Protein AF-A0A969BKS7-F1 (afdb_monomer_lite)

Radius of gyration: 22.46 Å; chains: 1; bounding box: 64×48×64 Å

Structure (mmCIF, N/CA/C/O backbone):
data_AF-A0A969BKS7-F1
#
_entry.id   AF-A0A969BKS7-F1
#
loop_
_atom_site.group_PDB
_atom_site.id
_atom_site.type_symbol
_atom_site.label_atom_id
_atom_site.label_alt_id
_atom_site.label_comp_id
_atom_site.label_asym_id
_atom_site.label_entity_id
_atom_site.label_seq_id
_atom_site.pdbx_PDB_ins_code
_atom_site.Cartn_x
_atom_site.Cartn_y
_atom_site.Cartn_z
_atom_site.occupancy
_atom_site.B_iso_or_equiv
_atom_site.auth_seq_id
_atom_site.auth_comp_id
_atom_site.auth_asym_id
_atom_site.auth_atom_id
_atom_site.pdbx_PDB_model_num
ATOM 1 N N . MET A 1 1 ? 44.391 -38.518 -48.081 1.00 41.53 1 MET A N 1
ATOM 2 C CA . MET A 1 1 ? 43.970 -37.153 -47.691 1.00 41.53 1 MET A CA 1
ATOM 3 C C . MET A 1 1 ? 42.509 -37.231 -47.276 1.00 41.53 1 MET A C 1
ATOM 5 O O . MET A 1 1 ? 41.683 -37.564 -48.112 1.00 41.53 1 MET A O 1
ATOM 9 N N . LYS A 1 2 ? 42.203 -37.092 -45.981 1.00 39.47 2 LYS A N 1
ATOM 10 C CA . LYS A 1 2 ? 40.835 -37.217 -45.451 1.00 39.47 2 LYS A CA 1
ATOM 11 C C . LYS A 1 2 ? 40.183 -35.832 -45.492 1.00 39.47 2 LYS A C 1
ATOM 13 O O . LYS A 1 2 ? 40.647 -34.935 -44.797 1.00 39.47 2 LYS A O 1
ATOM 18 N N . GLY A 1 3 ? 39.181 -35.653 -46.352 1.00 45.53 3 GLY A N 1
ATOM 19 C CA . GLY A 1 3 ? 38.392 -34.424 -46.441 1.00 45.53 3 GLY A CA 1
ATOM 20 C C . GLY A 1 3 ? 37.492 -34.287 -45.216 1.00 45.53 3 GLY A C 1
ATOM 21 O O . GLY A 1 3 ? 36.746 -35.208 -44.891 1.00 45.53 3 GLY A O 1
ATOM 22 N N . ALA A 1 4 ? 37.608 -33.166 -44.512 1.00 50.75 4 ALA A N 1
ATOM 23 C CA . ALA A 1 4 ? 36.770 -32.840 -43.370 1.00 50.75 4 ALA A CA 1
ATOM 24 C C . ALA A 1 4 ? 35.373 -32.425 -43.858 1.00 50.75 4 ALA A C 1
ATOM 26 O O . ALA A 1 4 ? 35.235 -31.473 -44.624 1.00 50.75 4 ALA A O 1
ATOM 27 N N . ALA A 1 5 ? 34.344 -33.148 -43.417 1.00 53.56 5 ALA A N 1
ATOM 28 C CA . ALA A 1 5 ? 32.955 -32.744 -43.574 1.00 53.56 5 ALA A CA 1
ATOM 29 C C . ALA A 1 5 ? 32.673 -31.569 -42.624 1.00 53.56 5 ALA A C 1
ATOM 31 O O . ALA A 1 5 ? 32.754 -31.718 -41.405 1.00 53.56 5 ALA A O 1
ATOM 32 N N . ALA A 1 6 ? 32.374 -30.396 -43.181 1.00 54.72 6 ALA A N 1
ATOM 33 C CA . ALA A 1 6 ? 31.953 -29.232 -42.414 1.00 54.72 6 ALA A CA 1
ATOM 34 C C . ALA A 1 6 ? 30.482 -29.404 -42.003 1.00 54.72 6 ALA A C 1
ATOM 36 O O . ALA A 1 6 ? 29.573 -29.299 -42.825 1.00 54.72 6 ALA A O 1
ATOM 37 N N . LEU A 1 7 ? 30.258 -29.711 -40.727 1.00 56.09 7 LEU A N 1
ATOM 38 C CA . LEU A 1 7 ? 28.935 -29.838 -40.128 1.00 56.09 7 LEU A CA 1
ATOM 39 C C . LEU A 1 7 ? 28.420 -28.436 -39.760 1.00 56.09 7 LEU A C 1
ATOM 41 O O . LEU A 1 7 ? 28.849 -27.853 -38.766 1.00 56.09 7 LEU A O 1
ATOM 45 N N . MET A 1 8 ? 27.518 -27.879 -40.572 1.00 62.00 8 MET A N 1
ATOM 46 C CA . MET A 1 8 ? 26.778 -26.664 -40.218 1.00 62.00 8 MET A CA 1
ATOM 47 C C . MET A 1 8 ? 25.713 -27.009 -39.172 1.00 62.00 8 MET A C 1
ATOM 49 O O . MET A 1 8 ? 24.659 -27.540 -39.509 1.00 62.00 8 MET A O 1
ATOM 53 N N . ILE A 1 9 ? 25.995 -26.722 -37.899 1.00 61.38 9 ILE A N 1
ATOM 54 C CA . ILE A 1 9 ? 24.997 -26.781 -36.824 1.00 61.38 9 ILE A CA 1
ATOM 55 C C . ILE A 1 9 ? 24.392 -25.386 -36.666 1.00 61.38 9 ILE A C 1
ATOM 57 O O . ILE A 1 9 ? 24.884 -24.541 -35.920 1.00 61.38 9 ILE A O 1
ATOM 61 N N . THR A 1 10 ? 23.305 -25.151 -37.391 1.00 64.94 10 THR A N 1
ATOM 62 C CA . THR A 1 10 ? 22.332 -24.094 -37.116 1.00 64.94 10 THR A CA 1
ATOM 63 C C . THR A 1 10 ? 21.520 -24.514 -35.891 1.00 64.94 10 THR A C 1
ATOM 65 O O . THR A 1 10 ? 20.598 -25.318 -35.995 1.00 64.94 10 THR A O 1
ATOM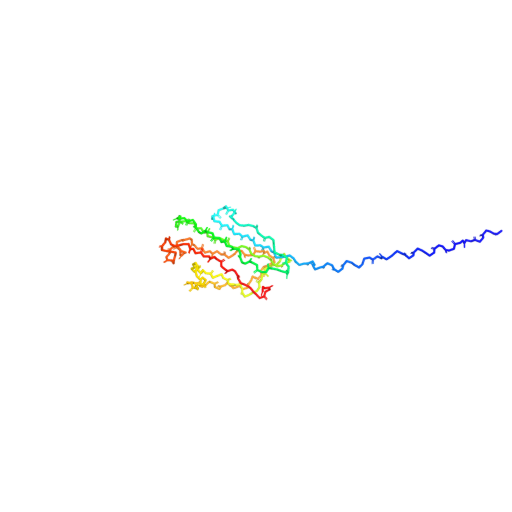 68 N N . ALA A 1 11 ? 21.862 -23.984 -34.717 1.00 62.56 11 ALA A N 1
ATOM 69 C CA . ALA A 1 11 ? 20.996 -24.041 -33.545 1.00 62.56 11 ALA A CA 1
ATOM 70 C C . ALA A 1 11 ? 20.417 -22.642 -33.311 1.00 62.56 11 ALA A C 1
ATOM 72 O O . ALA A 1 11 ? 21.130 -21.701 -32.971 1.00 62.56 11 ALA A O 1
ATOM 73 N N . THR A 1 12 ? 19.116 -22.520 -33.551 1.00 62.69 12 THR A N 1
ATOM 74 C CA . THR A 1 12 ? 18.245 -21.389 -33.218 1.00 62.69 12 THR A CA 1
ATOM 75 C C . THR A 1 12 ? 18.378 -21.027 -31.738 1.00 62.69 12 THR A C 1
ATOM 77 O O . THR A 1 12 ? 17.693 -21.589 -30.884 1.00 62.69 12 THR A O 1
ATOM 80 N N . LEU A 1 13 ? 19.286 -20.108 -31.420 1.00 59.19 13 LEU A N 1
ATOM 81 C CA . LEU A 1 13 ? 19.488 -19.610 -30.066 1.00 59.19 13 LEU A CA 1
ATOM 82 C C . LEU A 1 13 ? 18.512 -18.450 -29.811 1.00 59.19 13 LEU A C 1
ATOM 84 O O . LEU A 1 13 ? 18.696 -17.341 -30.297 1.00 59.19 13 LEU A O 1
ATOM 88 N N . PHE A 1 14 ? 17.482 -18.762 -29.022 1.00 57.47 14 PHE A N 1
ATOM 89 C CA . PHE A 1 14 ? 16.719 -17.844 -28.168 1.00 57.47 14 PHE A CA 1
ATOM 90 C C . PHE A 1 14 ? 15.821 -16.793 -28.841 1.00 57.47 14 PHE A C 1
ATOM 92 O O . PHE A 1 14 ? 16.072 -15.595 -28.768 1.00 57.47 14 PHE A O 1
ATOM 99 N N . ALA A 1 15 ? 14.661 -17.230 -29.337 1.00 54.31 15 ALA A N 1
ATOM 100 C CA . ALA A 1 15 ? 13.481 -16.367 -29.449 1.00 54.31 15 ALA A CA 1
ATOM 101 C C . ALA A 1 15 ? 12.618 -16.478 -28.175 1.00 54.31 15 ALA A C 1
ATOM 103 O O . ALA A 1 15 ? 11.467 -16.899 -28.226 1.00 54.31 15 ALA A O 1
ATOM 104 N N . PHE A 1 16 ? 13.176 -16.151 -27.006 1.00 58.25 16 PHE A N 1
ATOM 105 C CA . PHE A 1 16 ? 12.355 -15.936 -25.811 1.00 58.25 16 PHE A CA 1
ATOM 106 C C . PHE A 1 16 ? 11.935 -14.465 -25.766 1.00 58.25 16 PHE A C 1
ATOM 108 O O . PHE A 1 16 ? 12.545 -13.660 -25.071 1.00 58.25 16 PHE A O 1
ATOM 115 N N . THR A 1 17 ? 10.883 -14.102 -26.499 1.00 53.62 17 THR A N 1
ATOM 116 C CA . THR A 1 17 ? 10.137 -12.864 -26.228 1.00 53.62 17 THR A CA 1
ATOM 117 C C . THR A 1 17 ? 9.134 -13.161 -25.116 1.00 53.62 17 THR A C 1
ATOM 119 O O . THR A 1 17 ? 7.936 -13.304 -25.352 1.00 53.62 17 THR A O 1
ATOM 122 N N . GLY A 1 18 ? 9.637 -13.388 -23.905 1.00 50.97 18 GLY A N 1
ATOM 123 C CA . GLY A 1 18 ? 8.780 -13.380 -22.726 1.00 50.97 18 GLY A CA 1
ATOM 124 C C . GLY A 1 18 ? 8.492 -11.931 -22.354 1.00 50.97 18 GLY A C 1
ATOM 125 O O . GLY A 1 18 ? 9.426 -11.131 -22.304 1.00 50.97 18 GLY A O 1
ATOM 126 N N . ASP A 1 19 ? 7.235 -11.590 -22.076 1.00 49.72 19 ASP A N 1
ATOM 127 C CA . ASP A 1 19 ? 6.911 -10.390 -21.300 1.00 49.72 19 ASP A CA 1
ATOM 128 C C . ASP A 1 19 ? 7.484 -10.594 -19.888 1.00 49.72 19 ASP A C 1
ATOM 130 O O . ASP A 1 19 ? 6.809 -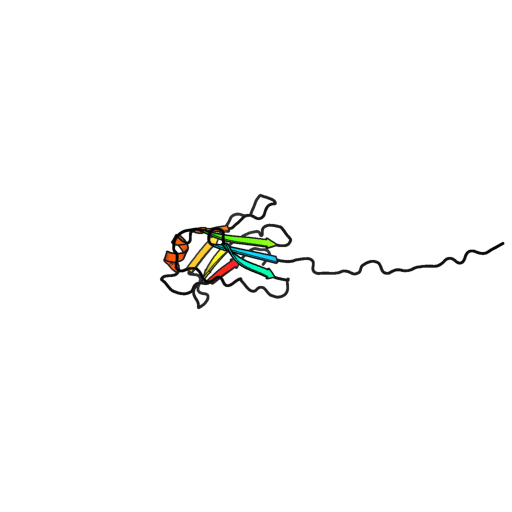11.057 -18.969 1.00 49.72 19 ASP A O 1
ATOM 134 N N . PHE A 1 20 ? 8.781 -10.339 -19.720 1.00 53.50 20 PHE A N 1
ATOM 135 C CA . PHE A 1 20 ? 9.460 -10.397 -18.432 1.00 53.50 20 PHE A CA 1
ATOM 136 C C . PHE A 1 20 ? 9.177 -9.097 -17.678 1.00 53.50 20 PHE A C 1
ATOM 138 O O . PHE A 1 20 ? 10.038 -8.236 -17.528 1.00 53.50 20 PHE A O 1
ATOM 145 N N . GLY A 1 21 ? 7.932 -8.960 -17.232 1.00 56.66 21 GLY A N 1
ATOM 146 C CA . GLY A 1 21 ? 7.470 -7.881 -16.376 1.00 56.66 21 GLY A CA 1
ATOM 147 C C . GLY A 1 21 ? 6.415 -8.421 -15.426 1.00 56.66 21 GLY A C 1
ATOM 148 O O . GLY A 1 21 ? 5.311 -8.765 -15.841 1.00 56.66 21 GLY A O 1
ATOM 149 N N . GLY A 1 22 ? 6.791 -8.568 -14.159 1.00 68.94 22 GLY A N 1
ATOM 150 C CA . GLY A 1 22 ? 5.884 -8.952 -13.087 1.00 68.94 22 GLY A CA 1
ATOM 151 C C . GLY A 1 22 ? 5.667 -7.767 -12.164 1.00 68.94 22 GLY A C 1
ATOM 152 O O . GLY A 1 22 ? 6.626 -7.094 -11.774 1.00 68.94 22 GLY A O 1
ATOM 153 N N . GLU A 1 23 ? 4.414 -7.534 -11.817 1.00 78.25 23 GLU A N 1
ATOM 154 C CA . GLU A 1 23 ? 4.039 -6.635 -10.741 1.00 78.25 23 GLU A CA 1
ATOM 155 C C . GLU A 1 23 ? 3.861 -7.445 -9.465 1.00 78.25 23 GLU A C 1
ATOM 157 O O . GLU A 1 23 ? 3.278 -8.534 -9.480 1.00 78.25 23 GLU A O 1
ATOM 162 N N . HIS A 1 24 ? 4.369 -6.931 -8.351 1.00 82.75 24 HIS A N 1
ATOM 163 C CA . HIS A 1 24 ? 4.192 -7.568 -7.053 1.00 82.75 24 HIS A CA 1
ATOM 164 C C . HIS A 1 24 ? 3.613 -6.579 -6.055 1.00 82.75 24 HIS A C 1
ATOM 166 O O . HIS A 1 24 ? 4.117 -5.468 -5.876 1.00 82.75 24 HIS A O 1
ATOM 172 N N . TYR A 1 25 ? 2.557 -7.025 -5.385 1.00 84.19 25 TYR A N 1
ATOM 173 C CA . TYR A 1 25 ? 1.852 -6.281 -4.359 1.00 84.19 25 TYR A CA 1
ATOM 174 C C . TYR A 1 25 ? 1.929 -7.037 -3.050 1.00 84.19 25 TYR A C 1
ATOM 176 O O . TYR A 1 25 ? 1.565 -8.212 -2.976 1.00 84.19 25 TYR A O 1
ATOM 184 N N . GLU A 1 26 ? 2.326 -6.342 -1.995 1.00 89.06 26 GLU A N 1
ATOM 185 C CA . GLU A 1 26 ? 2.241 -6.851 -0.638 1.00 89.06 26 GLU A CA 1
ATOM 186 C C . GLU A 1 26 ? 1.522 -5.846 0.248 1.00 89.06 26 GLU A C 1
ATOM 188 O O . GLU A 1 26 ? 1.798 -4.644 0.206 1.00 89.06 26 GLU A O 1
ATOM 193 N N . VAL A 1 27 ? 0.624 -6.350 1.089 1.00 87.94 27 VAL A N 1
ATOM 194 C CA . VAL A 1 27 ? -0.045 -5.550 2.112 1.00 87.94 27 VAL A CA 1
ATOM 195 C C . VAL A 1 27 ? 0.229 -6.167 3.467 1.00 87.94 27 VAL A C 1
ATOM 197 O O . VAL A 1 27 ? 0.060 -7.373 3.662 1.00 87.94 27 VAL A O 1
ATOM 200 N N . PHE A 1 28 ? 0.646 -5.321 4.398 1.00 90.19 28 PHE A N 1
ATOM 201 C CA . PHE A 1 28 ? 0.945 -5.675 5.772 1.00 90.19 28 PHE A CA 1
ATOM 202 C C . PHE A 1 28 ? 0.049 -4.890 6.721 1.00 90.19 28 PHE A C 1
ATOM 204 O O . PHE A 1 28 ? -0.288 -3.734 6.459 1.00 90.19 28 PHE A O 1
ATOM 211 N N . ILE A 1 29 ? -0.305 -5.519 7.833 1.00 87.75 29 ILE A N 1
ATOM 212 C CA . ILE A 1 29 ? -0.993 -4.904 8.963 1.00 87.75 29 ILE A CA 1
ATOM 213 C C . ILE A 1 29 ? -0.117 -5.153 10.185 1.00 87.75 29 ILE A C 1
ATOM 215 O O . ILE A 1 29 ? 0.042 -6.288 10.626 1.00 87.75 29 ILE A O 1
ATOM 219 N N . GLY A 1 30 ? 0.516 -4.098 10.694 1.00 87.50 30 GLY A N 1
ATOM 220 C CA . GLY A 1 30 ? 1.631 -4.245 11.623 1.00 87.50 30 GLY A CA 1
ATOM 221 C C . GLY A 1 30 ? 2.774 -5.026 10.967 1.00 87.50 30 GLY A C 1
ATOM 222 O O . GLY A 1 30 ? 3.285 -4.625 9.922 1.00 87.50 30 GLY A O 1
ATOM 223 N N . SER A 1 31 ? 3.168 -6.144 11.575 1.00 87.81 31 SER A N 1
ATOM 224 C CA . SER A 1 31 ? 4.175 -7.072 11.039 1.00 87.81 31 SER A CA 1
ATOM 225 C C . SER A 1 31 ? 3.615 -8.111 10.067 1.00 87.81 31 SER A C 1
ATOM 227 O O . SER A 1 31 ? 4.385 -8.759 9.356 1.00 87.81 31 SER A O 1
ATOM 229 N N . ASP A 1 32 ? 2.297 -8.291 10.033 1.00 88.69 32 ASP A N 1
ATOM 230 C CA . ASP A 1 32 ? 1.687 -9.464 9.419 1.00 88.69 32 ASP A CA 1
ATOM 231 C C . ASP A 1 32 ? 1.349 -9.186 7.959 1.00 88.69 32 ASP A C 1
ATOM 233 O O . ASP A 1 32 ? 0.642 -8.228 7.639 1.00 88.69 32 ASP A O 1
ATOM 237 N N . ARG A 1 33 ? 1.843 -10.032 7.048 1.00 90.38 33 ARG A N 1
ATOM 238 C CA . ARG A 1 33 ? 1.524 -9.936 5.619 1.00 90.38 33 ARG A CA 1
ATOM 239 C C . ARG A 1 33 ? 0.147 -10.540 5.359 1.00 90.38 33 ARG A C 1
ATOM 241 O O . ARG A 1 33 ? -0.003 -11.758 5.387 1.00 90.38 33 ARG A O 1
ATOM 248 N N . VAL A 1 34 ? -0.834 -9.689 5.072 1.00 87.12 34 VAL A N 1
ATOM 249 C CA . VAL A 1 34 ? -2.233 -10.085 4.835 1.00 87.12 34 VAL A CA 1
ATOM 250 C C . VAL A 1 34 ? -2.551 -10.302 3.357 1.00 87.12 34 VAL A C 1
ATOM 252 O O . VAL A 1 34 ? -3.456 -11.063 3.034 1.00 87.12 34 VAL A O 1
ATOM 255 N N . VAL A 1 35 ? -1.795 -9.669 2.454 1.00 85.75 35 VAL A N 1
ATOM 256 C CA . VAL A 1 35 ? -1.897 -9.890 1.005 1.00 85.75 35 VAL A CA 1
ATOM 257 C C . VAL A 1 35 ? -0.502 -10.003 0.407 1.00 85.75 35 VAL A C 1
ATOM 259 O O . VAL A 1 35 ? 0.400 -9.247 0.764 1.00 85.75 35 VAL A O 1
ATOM 262 N N . SER A 1 36 ? -0.339 -10.945 -0.519 1.00 88.06 36 SER A N 1
ATOM 263 C CA . SER A 1 36 ? 0.801 -11.032 -1.427 1.00 88.06 36 SER A CA 1
ATOM 264 C C . SER A 1 36 ? 0.285 -11.524 -2.772 1.00 88.06 36 SER A C 1
ATOM 266 O O . SER A 1 36 ? -0.249 -12.630 -2.852 1.00 88.06 36 SER A O 1
ATOM 268 N N . GLN A 1 37 ? 0.391 -10.696 -3.805 1.00 82.56 37 GLN A N 1
ATOM 269 C CA . GLN A 1 37 ? -0.160 -10.992 -5.121 1.00 82.56 37 GLN A CA 1
ATOM 270 C C . GLN A 1 37 ? 0.844 -10.619 -6.203 1.00 82.56 37 GLN A C 1
ATOM 272 O O . GLN A 1 37 ? 1.296 -9.478 -6.280 1.00 82.56 37 GLN A O 1
ATOM 277 N N . PHE A 1 38 ? 1.178 -11.598 -7.039 1.00 79.06 38 PHE A N 1
ATOM 278 C CA . PHE A 1 38 ? 1.873 -11.363 -8.296 1.00 79.06 38 PHE A CA 1
ATOM 279 C C . PHE A 1 38 ? 0.840 -11.151 -9.392 1.00 79.06 38 PHE A C 1
ATOM 281 O O . PHE A 1 38 ? -0.072 -11.964 -9.553 1.00 79.06 38 PHE A O 1
ATOM 288 N N . VAL A 1 39 ? 0.994 -10.065 -10.133 1.00 73.00 39 VAL A N 1
ATOM 289 C CA . VAL A 1 39 ? 0.113 -9.699 -11.232 1.00 73.00 39 VAL A CA 1
ATOM 290 C C . VAL A 1 39 ? 0.955 -9.676 -12.498 1.00 73.00 39 VAL A C 1
ATOM 292 O O . VAL A 1 39 ? 2.001 -9.032 -12.576 1.00 73.00 39 VAL A O 1
ATOM 295 N N . THR A 1 40 ? 0.541 -10.466 -13.480 1.00 65.44 40 THR A N 1
ATOM 296 C CA . THR A 1 40 ? 1.117 -10.429 -14.826 1.00 65.44 40 THR A CA 1
ATOM 297 C C . THR A 1 40 ? 0.336 -9.423 -15.660 1.00 65.44 40 THR A C 1
ATOM 299 O O . THR A 1 40 ? -0.869 -9.288 -15.448 1.00 65.44 40 THR A O 1
ATOM 302 N N . SER A 1 41 ? 0.990 -8.801 -16.643 1.00 56.12 41 SER A N 1
ATOM 303 C CA . SER A 1 41 ? 0.533 -7.715 -17.539 1.00 56.12 41 SER A CA 1
ATOM 304 C C . SER A 1 41 ? -0.869 -7.816 -18.185 1.00 56.12 41 SER A C 1
ATOM 306 O O . SER A 1 41 ? -1.269 -6.918 -18.919 1.00 56.12 41 SER A O 1
ATOM 308 N N . LYS A 1 42 ? -1.638 -8.886 -17.953 1.00 53.34 42 LYS A N 1
ATOM 309 C CA . LYS A 1 42 ? -2.951 -9.157 -18.562 1.00 53.34 42 LYS A CA 1
ATOM 310 C C . LYS A 1 42 ? -4.152 -9.094 -17.613 1.00 53.34 42 LYS A C 1
ATOM 312 O O . LYS A 1 42 ? -5.245 -9.480 -18.019 1.00 53.34 42 LYS A O 1
ATOM 317 N N . GLY A 1 43 ? -4.003 -8.598 -16.389 1.00 54.25 43 GLY A N 1
ATOM 318 C CA . GLY A 1 43 ? -5.149 -8.459 -15.491 1.00 54.25 43 GLY A CA 1
ATOM 319 C C . GLY A 1 43 ? -4.848 -7.590 -14.287 1.00 54.25 43 GLY A C 1
ATOM 320 O O . GLY A 1 43 ? -4.375 -8.091 -13.278 1.00 54.25 43 GLY A O 1
ATOM 321 N N . TYR A 1 44 ? -5.150 -6.300 -14.387 1.00 58.09 44 TYR A N 1
ATOM 322 C CA . TYR A 1 44 ? -5.052 -5.361 -13.276 1.00 58.09 44 TYR A CA 1
ATOM 323 C C . TYR A 1 44 ? -6.204 -5.568 -12.289 1.00 58.09 44 TYR A C 1
ATOM 325 O O . TYR A 1 44 ? -7.206 -4.855 -12.313 1.00 58.09 44 TYR A O 1
ATOM 333 N N . GLU A 1 45 ? -6.088 -6.567 -11.418 1.00 63.62 45 GLU A N 1
ATOM 334 C CA . GLU A 1 45 ? -6.967 -6.668 -10.258 1.00 63.62 45 GLU A CA 1
ATOM 335 C C . GLU A 1 45 ? -6.312 -5.985 -9.064 1.00 63.62 45 GLU A C 1
ATOM 337 O O . GLU A 1 45 ? -5.254 -6.395 -8.588 1.00 63.62 45 GLU A O 1
ATOM 342 N N . THR A 1 46 ? -6.948 -4.923 -8.568 1.00 63.44 46 THR A N 1
ATOM 343 C CA . THR A 1 46 ? -6.486 -4.262 -7.351 1.00 63.44 46 THR A CA 1
ATOM 344 C C . THR A 1 46 ? -6.701 -5.187 -6.152 1.00 63.44 46 THR A C 1
ATOM 346 O O . THR A 1 46 ? -7.811 -5.702 -5.971 1.00 63.44 46 THR A O 1
ATOM 349 N N . PRO A 1 47 ? -5.674 -5.402 -5.311 1.00 66.06 47 PRO A N 1
ATOM 350 C CA . PRO A 1 47 ? -5.785 -6.294 -4.170 1.00 66.06 47 PRO A CA 1
ATOM 351 C C . PRO A 1 47 ? -6.846 -5.782 -3.193 1.00 66.06 47 PRO A C 1
ATOM 353 O O . PRO A 1 47 ? -6.718 -4.708 -2.605 1.00 66.06 47 PRO A O 1
ATOM 356 N N . LYS A 1 48 ? -7.902 -6.572 -2.993 1.00 68.94 48 LYS A N 1
ATOM 357 C CA . LYS A 1 48 ? -8.944 -6.273 -2.007 1.00 68.94 48 LYS A CA 1
ATOM 358 C C . LYS A 1 48 ? -8.457 -6.694 -0.628 1.00 68.94 48 LYS A C 1
ATOM 360 O O . LYS A 1 48 ? -8.260 -7.876 -0.366 1.00 68.94 48 LYS A O 1
ATOM 365 N N . VAL A 1 49 ? -8.285 -5.721 0.257 1.00 69.31 49 VAL A N 1
ATOM 366 C CA . VAL A 1 49 ? -7.866 -5.949 1.643 1.00 69.31 49 VAL A CA 1
ATOM 367 C C . VAL A 1 49 ? -9.036 -5.610 2.550 1.00 69.31 49 VAL A C 1
ATOM 369 O O . VAL A 1 49 ? -9.479 -4.464 2.576 1.00 69.31 49 VAL A O 1
ATOM 372 N N . ALA A 1 50 ? -9.519 -6.589 3.312 1.00 70.88 50 ALA A N 1
ATOM 373 C CA . ALA A 1 50 ? -10.440 -6.315 4.405 1.00 70.88 50 ALA A CA 1
ATOM 374 C C . ALA A 1 50 ? -9.651 -5.695 5.562 1.00 70.88 50 ALA A C 1
ATOM 376 O O . ALA A 1 50 ? -8.691 -6.294 6.051 1.00 70.88 50 ALA A O 1
ATOM 377 N N . LEU A 1 51 ? -10.038 -4.495 5.996 1.00 71.00 51 LEU A N 1
ATOM 378 C CA . LEU A 1 51 ? -9.410 -3.908 7.172 1.00 71.00 51 LEU A CA 1
ATOM 379 C C . LEU A 1 51 ? -9.877 -4.612 8.452 1.00 71.00 51 LEU A C 1
ATOM 381 O O . LEU A 1 51 ? -11.061 -4.932 8.580 1.00 71.00 51 LEU A O 1
ATOM 385 N N . PRO A 1 52 ? -8.971 -4.827 9.415 1.00 68.50 52 PRO A N 1
ATOM 386 C CA . PRO A 1 52 ? -9.307 -5.403 10.702 1.00 68.50 52 PRO A CA 1
ATOM 387 C C . PRO A 1 52 ? -10.125 -4.408 11.531 1.00 68.50 52 PRO A C 1
ATOM 389 O O . PRO A 1 52 ? -10.040 -3.195 11.349 1.00 68.50 52 PRO A O 1
ATOM 392 N N . ALA A 1 53 ? -10.890 -4.930 12.492 1.00 64.06 53 ALA A N 1
ATOM 393 C CA . ALA A 1 53 ? -11.668 -4.110 13.423 1.00 64.06 53 ALA A CA 1
ATOM 394 C C . ALA A 1 53 ? -10.790 -3.306 14.404 1.00 64.06 53 ALA A C 1
ATOM 396 O O . ALA A 1 53 ? -11.267 -2.360 15.030 1.00 64.06 53 ALA A O 1
ATOM 397 N N . GLN A 1 54 ? -9.514 -3.677 14.549 1.00 70.44 54 GLN A N 1
ATOM 398 C CA . GLN A 1 54 ? -8.561 -2.962 15.392 1.00 70.44 54 GLN A CA 1
ATOM 399 C C . GLN A 1 54 ? -8.181 -1.608 14.778 1.00 70.44 54 GLN A C 1
ATOM 401 O O . GLN A 1 54 ? -7.932 -1.487 13.580 1.00 70.44 54 GLN A O 1
ATOM 406 N N . THR A 1 55 ? -8.088 -0.585 15.622 1.00 70.62 55 THR A N 1
ATOM 407 C CA . THR A 1 55 ? -7.768 0.788 15.200 1.00 70.62 55 THR A CA 1
ATOM 408 C C . THR A 1 55 ? -6.315 1.178 15.456 1.00 70.62 55 THR A C 1
ATOM 410 O O . THR A 1 55 ? -5.924 2.308 15.174 1.00 70.62 55 THR A O 1
ATOM 413 N N . GLU A 1 56 ? -5.517 0.273 16.021 1.00 80.31 56 GLU A N 1
ATOM 414 C CA . GLU A 1 56 ? -4.122 0.513 16.386 1.00 80.31 56 GLU A CA 1
ATOM 415 C C . GLU A 1 56 ? -3.168 -0.221 15.446 1.00 80.31 56 GLU A C 1
ATOM 417 O O . GLU A 1 56 ? -3.432 -1.351 15.030 1.00 80.31 56 GLU A O 1
ATOM 422 N N . GLY A 1 57 ? -2.051 0.436 15.129 1.00 86.00 57 GLY A N 1
ATOM 423 C CA . GLY A 1 57 ? -1.027 -0.060 14.214 1.00 86.00 57 GLY A CA 1
ATOM 424 C C . GLY A 1 57 ? -1.036 0.641 12.856 1.00 86.00 57 GLY A C 1
ATOM 425 O O . GLY A 1 57 ? -1.706 1.656 12.646 1.00 86.00 57 GLY A O 1
ATOM 426 N N . GLN A 1 58 ? -0.265 0.078 11.931 1.00 90.25 58 GLN A N 1
ATOM 427 C CA . GLN A 1 58 ? -0.023 0.643 10.610 1.00 90.25 58 GLN A CA 1
ATOM 428 C C . GLN A 1 58 ? -0.382 -0.373 9.530 1.00 90.25 58 GLN A C 1
ATOM 430 O O . GLN A 1 58 ? -0.026 -1.545 9.627 1.00 90.25 58 GLN A O 1
ATOM 435 N N . LEU A 1 59 ? -1.072 0.092 8.497 1.00 89.75 59 LEU A N 1
ATOM 436 C CA . LEU A 1 59 ? -1.197 -0.615 7.238 1.00 89.75 59 LEU A CA 1
ATOM 437 C C . LEU A 1 59 ? -0.060 -0.172 6.321 1.00 89.75 59 LEU A C 1
ATOM 439 O O . LEU A 1 59 ? 0.173 1.025 6.135 1.00 89.75 59 LEU A O 1
ATOM 443 N N . THR A 1 60 ? 0.633 -1.134 5.732 1.00 91.38 60 THR A N 1
ATOM 444 C CA . THR A 1 60 ? 1.750 -0.879 4.830 1.00 91.38 60 THR A CA 1
ATOM 445 C C . THR A 1 60 ? 1.511 -1.563 3.499 1.00 91.38 60 THR A C 1
ATOM 447 O O . THR A 1 60 ? 1.307 -2.771 3.454 1.00 91.38 60 THR A O 1
ATOM 450 N N . VAL A 1 61 ? 1.592 -0.808 2.408 1.00 89.25 61 VAL A N 1
ATOM 451 C CA . VAL A 1 61 ? 1.541 -1.342 1.046 1.00 89.25 61 VAL A CA 1
ATOM 452 C C . VAL A 1 61 ? 2.918 -1.237 0.417 1.00 89.25 61 VAL A C 1
ATOM 454 O O . VAL A 1 61 ? 3.516 -0.160 0.391 1.00 89.25 61 VAL A O 1
ATOM 457 N N . LYS A 1 62 ? 3.421 -2.350 -0.108 1.00 89.31 62 LYS A N 1
ATOM 458 C CA . LYS A 1 62 ? 4.601 -2.383 -0.967 1.00 89.31 62 LYS A CA 1
ATOM 459 C C . LYS A 1 62 ? 4.150 -2.765 -2.363 1.00 89.31 62 LYS A C 1
ATOM 461 O O . LYS A 1 62 ? 3.481 -3.777 -2.544 1.00 89.31 62 LYS A O 1
ATOM 466 N N . TYR A 1 63 ? 4.533 -1.943 -3.323 1.00 85.69 63 TYR A N 1
ATOM 467 C CA . TYR A 1 63 ? 4.387 -2.241 -4.734 1.00 85.69 63 TYR A CA 1
ATOM 468 C C . TYR A 1 63 ? 5.766 -2.265 -5.361 1.00 85.69 63 TYR A C 1
ATOM 470 O O . TYR A 1 63 ? 6.575 -1.369 -5.095 1.00 85.69 63 TYR A O 1
ATOM 478 N N . ASN A 1 64 ? 6.014 -3.259 -6.206 1.00 83.31 64 ASN A N 1
ATOM 479 C CA . ASN A 1 64 ? 7.106 -3.187 -7.149 1.00 83.31 64 ASN A CA 1
ATOM 480 C C . ASN A 1 64 ? 6.635 -3.472 -8.578 1.00 83.31 64 ASN A C 1
ATOM 482 O O . ASN A 1 64 ? 5.779 -4.318 -8.826 1.00 83.31 64 ASN A O 1
ATOM 486 N N . HIS A 1 65 ? 7.245 -2.753 -9.511 1.00 78.12 65 HIS A N 1
ATOM 487 C CA . HIS A 1 65 ? 7.148 -2.995 -10.938 1.00 78.12 65 HIS A CA 1
ATOM 488 C C . HIS A 1 65 ? 8.536 -3.410 -11.412 1.00 78.12 65 HIS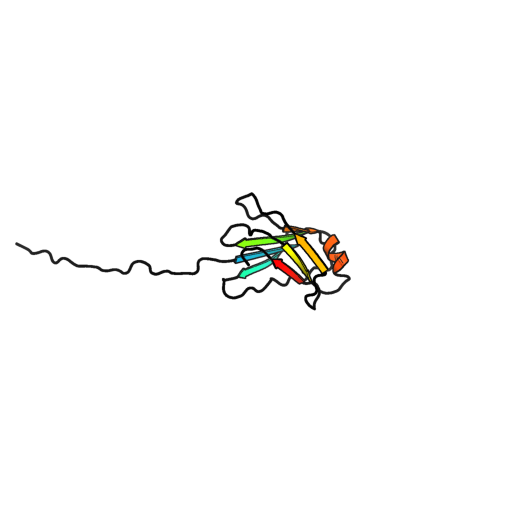 A C 1
ATOM 490 O O . HIS A 1 65 ? 9.483 -2.620 -11.339 1.00 78.12 65 HIS A O 1
ATOM 496 N N . CYS A 1 66 ? 8.701 -4.669 -11.823 1.00 77.81 66 CYS A N 1
ATOM 497 C CA . CYS A 1 66 ? 9.997 -5.196 -12.266 1.00 77.81 66 CYS A CA 1
ATOM 498 C C . CYS A 1 66 ? 11.137 -4.965 -11.245 1.00 77.81 66 CYS A C 1
ATOM 500 O O . CYS A 1 66 ? 12.270 -4.642 -11.608 1.00 77.81 66 CYS A O 1
ATOM 502 N N . GLY A 1 67 ? 10.828 -5.087 -9.947 1.00 78.44 67 GLY A N 1
ATOM 503 C CA . GLY A 1 67 ? 11.793 -4.897 -8.857 1.00 78.44 67 GLY A CA 1
ATOM 504 C C . GLY A 1 67 ? 12.117 -3.438 -8.507 1.00 78.44 67 GLY A C 1
ATOM 505 O O . GLY A 1 67 ? 13.047 -3.202 -7.738 1.00 78.44 67 GLY A O 1
ATOM 506 N N . ARG A 1 68 ? 11.367 -2.460 -9.034 1.00 82.94 68 ARG A N 1
ATOM 507 C CA . ARG A 1 68 ? 11.519 -1.025 -8.732 1.00 82.94 68 ARG A CA 1
ATOM 508 C C . ARG A 1 68 ? 10.241 -0.438 -8.143 1.00 82.94 68 ARG A C 1
ATOM 510 O O . ARG A 1 68 ? 9.168 -1.015 -8.283 1.00 82.94 68 ARG A O 1
ATOM 517 N N . ASN A 1 69 ? 10.360 0.715 -7.490 1.00 85.12 69 ASN A N 1
ATOM 518 C CA . ASN A 1 69 ? 9.197 1.506 -7.090 1.00 85.12 69 ASN A CA 1
ATOM 519 C C . ASN A 1 69 ? 8.469 2.051 -8.322 1.00 85.12 69 ASN A C 1
ATOM 521 O O . ASN A 1 69 ? 9.127 2.423 -9.290 1.00 85.12 69 ASN A O 1
ATOM 525 N N . GLY A 1 70 ? 7.142 2.150 -8.245 1.00 82.56 70 GLY A N 1
ATOM 526 C CA . GLY A 1 70 ? 6.366 2.939 -9.203 1.00 82.56 70 GLY A CA 1
ATOM 527 C C . GLY A 1 70 ? 6.480 4.448 -8.958 1.00 82.56 70 GLY A C 1
ATOM 528 O O . GLY A 1 70 ? 6.809 4.881 -7.847 1.00 82.56 70 GLY A O 1
ATOM 529 N N . GLU A 1 71 ? 6.170 5.239 -9.978 1.00 87.62 71 GLU A N 1
ATOM 530 C CA . GLU A 1 71 ? 6.060 6.699 -9.942 1.00 87.62 71 GLU A CA 1
ATOM 531 C C . GLU A 1 71 ? 4.600 7.139 -9.739 1.00 87.62 71 GLU A C 1
ATOM 533 O O . GLU A 1 71 ? 3.650 6.414 -10.044 1.00 87.62 71 GLU A O 1
ATOM 538 N N . HIS A 1 72 ? 4.408 8.347 -9.210 1.00 89.00 72 HIS A N 1
ATOM 539 C CA . HIS A 1 72 ? 3.112 8.963 -8.918 1.00 89.00 72 HIS A CA 1
ATOM 540 C C . HIS A 1 72 ? 2.177 8.060 -8.106 1.00 89.00 72 HIS A C 1
ATOM 542 O O . HIS A 1 72 ? 0.981 7.933 -8.375 1.00 89.00 72 HIS A O 1
ATOM 548 N N . ARG A 1 73 ? 2.744 7.414 -7.087 1.00 88.81 73 ARG A N 1
ATOM 549 C CA . ARG A 1 73 ? 2.053 6.407 -6.285 1.00 88.81 73 ARG A CA 1
ATOM 550 C C . ARG A 1 73 ? 0.942 7.041 -5.457 1.00 88.81 73 ARG A C 1
ATOM 552 O O . ARG A 1 73 ? 1.175 7.988 -4.699 1.00 88.81 73 ARG A O 1
ATOM 559 N N . SER A 1 74 ? -0.252 6.468 -5.529 1.00 90.06 74 SER A N 1
ATOM 560 C CA . SER A 1 74 ? -1.349 6.842 -4.647 1.00 90.06 74 SER A CA 1
ATOM 561 C C . SER A 1 74 ? -2.104 5.626 -4.133 1.00 90.06 74 SER A C 1
ATOM 563 O O . SER A 1 74 ? -2.217 4.595 -4.800 1.00 90.06 74 SER A O 1
ATOM 565 N N . LEU A 1 75 ? -2.614 5.763 -2.917 1.00 88.88 75 LEU A N 1
ATOM 566 C CA . LEU A 1 75 ? -3.425 4.763 -2.254 1.00 88.88 75 LEU A CA 1
ATOM 567 C C . LEU A 1 75 ? -4.788 5.379 -1.970 1.00 88.88 75 LEU A C 1
ATOM 569 O O . LEU A 1 75 ? -4.877 6.430 -1.339 1.00 88.88 75 LEU A O 1
ATOM 573 N N . SER A 1 76 ? -5.846 4.750 -2.459 1.00 89.06 76 SER A N 1
ATOM 574 C CA . SER A 1 76 ? -7.215 5.217 -2.291 1.00 89.06 76 SER A CA 1
ATOM 575 C C . SER A 1 76 ? -8.007 4.236 -1.446 1.00 89.06 76 SER A C 1
ATOM 577 O O . SER A 1 76 ? -8.001 3.032 -1.685 1.00 89.06 76 SER A O 1
ATOM 579 N N . LEU A 1 77 ? -8.715 4.763 -0.458 1.00 87.00 77 LEU A N 1
ATOM 580 C CA . LEU A 1 77 ? -9.720 4.037 0.290 1.00 87.00 77 LEU A CA 1
ATOM 581 C C . LEU A 1 77 ? -11.071 4.211 -0.389 1.00 87.00 77 LEU A C 1
ATOM 583 O O . LEU A 1 77 ? -11.495 5.345 -0.620 1.00 87.00 77 LEU A O 1
ATOM 587 N N . THR A 1 78 ? -11.762 3.111 -0.661 1.00 86.75 78 THR A N 1
ATOM 588 C CA . THR A 1 78 ? -13.105 3.128 -1.246 1.00 86.75 78 THR A CA 1
ATOM 589 C C . THR A 1 78 ? -14.114 2.380 -0.380 1.00 86.75 78 THR A C 1
ATOM 591 O O . THR A 1 78 ? -13.749 1.485 0.382 1.00 86.75 78 THR A O 1
ATOM 594 N N . ASP A 1 79 ? -15.390 2.760 -0.468 1.00 85.19 79 ASP A N 1
ATOM 595 C CA . ASP A 1 79 ? -16.484 1.977 0.114 1.00 85.19 79 ASP A CA 1
ATOM 596 C C . ASP A 1 79 ? -16.786 0.718 -0.729 1.00 85.19 79 ASP A C 1
ATOM 598 O O . ASP A 1 79 ? -16.201 0.483 -1.791 1.00 85.19 79 ASP A O 1
ATOM 602 N N . SER A 1 80 ? -17.734 -0.102 -0.274 1.00 82.62 80 SER A N 1
ATOM 603 C CA . SER A 1 80 ? -18.180 -1.306 -0.991 1.00 82.62 80 SER A CA 1
ATOM 604 C C . SER A 1 80 ? -18.789 -1.040 -2.377 1.00 82.62 80 SER A C 1
ATOM 606 O O . SER A 1 80 ? -18.956 -1.975 -3.157 1.00 82.62 80 SER A O 1
ATOM 608 N N . ARG A 1 81 ? -19.109 0.218 -2.705 1.00 86.38 81 ARG A N 1
ATOM 609 C CA . ARG A 1 81 ? -19.630 0.668 -4.006 1.00 86.38 81 ARG A CA 1
ATOM 610 C C . ARG A 1 81 ? -18.551 1.361 -4.845 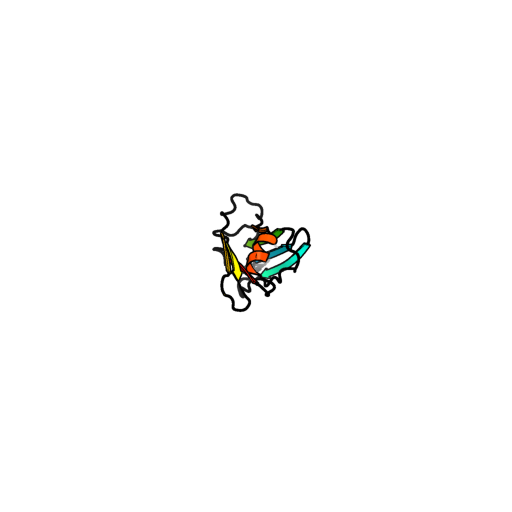1.00 86.38 81 ARG A C 1
ATOM 612 O O . ARG A 1 81 ? -18.884 2.049 -5.806 1.00 86.38 81 ARG A O 1
ATOM 619 N N . ASN A 1 82 ? -17.276 1.199 -4.483 1.00 84.06 82 ASN A N 1
ATOM 620 C CA . ASN A 1 82 ? -16.115 1.830 -5.115 1.00 84.06 82 ASN A CA 1
ATOM 621 C C . ASN A 1 82 ? -16.109 3.368 -5.037 1.00 84.06 82 ASN A C 1
ATOM 623 O O . ASN A 1 82 ? -15.379 4.026 -5.780 1.00 84.06 82 ASN A O 1
ATOM 627 N N . LYS A 1 83 ? -16.880 3.977 -4.127 1.00 88.62 83 LYS A N 1
ATOM 628 C CA . LYS A 1 83 ? -16.799 5.422 -3.898 1.00 88.62 83 LYS A CA 1
ATOM 629 C C . LYS A 1 83 ? -15.534 5.736 -3.110 1.00 88.62 83 LYS A C 1
ATOM 631 O O . LYS A 1 83 ? -15.366 5.237 -2.000 1.00 88.62 83 LYS A O 1
ATOM 636 N N . VAL A 1 84 ? -14.685 6.614 -3.640 1.00 90.25 84 VAL A N 1
ATOM 637 C CA . VAL A 1 84 ? -13.479 7.085 -2.943 1.00 90.25 84 VAL A CA 1
ATOM 638 C C . VAL A 1 84 ? -13.860 7.867 -1.683 1.00 90.25 84 VAL A C 1
ATOM 640 O O . VAL A 1 84 ? -14.593 8.855 -1.736 1.00 90.25 84 VAL A O 1
ATOM 643 N N . LEU A 1 85 ? -13.350 7.408 -0.542 1.00 89.62 85 LEU A N 1
ATOM 644 C CA . LEU A 1 85 ? -13.492 8.032 0.774 1.00 89.62 85 LEU A CA 1
ATOM 645 C C . LEU A 1 85 ? -12.284 8.916 1.103 1.00 89.62 85 LEU A C 1
ATOM 647 O O . LEU A 1 85 ? -12.438 9.977 1.708 1.00 89.62 85 LEU A O 1
ATOM 651 N N . LYS A 1 86 ? -11.082 8.478 0.707 1.00 91.38 86 LYS A N 1
ATOM 652 C CA . LYS A 1 86 ? -9.821 9.190 0.928 1.00 91.38 86 LYS A CA 1
ATOM 653 C C . LYS A 1 86 ? -8.757 8.708 -0.053 1.00 91.38 86 LYS A C 1
ATOM 655 O O . LYS A 1 86 ? -8.715 7.525 -0.361 1.00 91.38 86 LYS A O 1
ATOM 660 N N . THR A 1 87 ? -7.867 9.605 -0.463 1.00 91.62 87 THR A N 1
ATOM 661 C CA . THR A 1 87 ? -6.658 9.275 -1.226 1.00 91.62 87 THR A CA 1
ATOM 662 C C . THR A 1 87 ? -5.438 9.850 -0.517 1.00 91.62 87 THR A C 1
ATOM 664 O O . THR A 1 87 ? -5.475 10.985 -0.027 1.00 91.62 87 THR A O 1
ATOM 667 N N . TRP A 1 88 ? -4.372 9.059 -0.456 1.00 92.50 88 TRP A N 1
ATOM 668 C CA . TRP A 1 88 ? -3.044 9.465 -0.016 1.00 92.50 88 TRP A CA 1
ATOM 669 C C . TRP A 1 88 ? -2.101 9.401 -1.209 1.00 92.50 88 TRP A C 1
ATOM 671 O O . TRP A 1 88 ? -1.945 8.348 -1.825 1.00 92.50 88 TRP A O 1
ATOM 681 N N . THR A 1 89 ? -1.477 10.528 -1.527 1.00 92.19 89 THR A N 1
ATOM 682 C CA . THR A 1 89 ? -0.445 10.609 -2.561 1.00 92.19 89 THR A CA 1
ATOM 683 C C . THR A 1 89 ? 0.919 10.530 -1.899 1.00 92.19 89 THR A C 1
ATOM 685 O O . THR A 1 89 ? 1.172 11.201 -0.896 1.00 92.19 89 THR A O 1
ATOM 688 N N . TYR A 1 90 ? 1.797 9.717 -2.468 1.00 89.25 90 TYR A N 1
ATOM 689 C CA . TYR A 1 90 ? 3.153 9.523 -1.987 1.00 89.25 90 TYR A CA 1
ATOM 690 C C . TYR A 1 90 ? 4.128 10.143 -2.977 1.00 89.25 90 TYR A C 1
ATOM 692 O O . TYR A 1 90 ? 3.877 10.190 -4.179 1.00 89.25 90 TYR A O 1
ATOM 700 N N . LYS A 1 91 ? 5.251 10.639 -2.458 1.00 88.94 91 LYS A N 1
ATOM 701 C CA . LYS A 1 91 ? 6.343 11.106 -3.309 1.00 88.94 91 LYS A CA 1
ATOM 702 C C . LYS A 1 91 ? 6.954 9.924 -4.056 1.00 88.94 91 LYS A C 1
ATOM 704 O O . LYS A 1 91 ? 6.945 8.786 -3.563 1.00 88.94 91 LYS A O 1
ATOM 709 N N . ASP A 1 92 ? 7.516 10.222 -5.217 1.00 86.12 92 ASP A N 1
ATOM 710 C CA . ASP A 1 92 ? 8.311 9.252 -5.953 1.00 86.12 92 ASP A CA 1
ATOM 711 C C . ASP A 1 92 ? 9.486 8.809 -5.094 1.00 86.12 92 ASP A C 1
ATOM 713 O O . ASP A 1 92 ? 10.117 9.612 -4.396 1.00 86.12 92 ASP A O 1
ATOM 717 N N . ALA A 1 93 ? 9.726 7.503 -5.100 1.00 80.50 93 ALA A N 1
ATOM 718 C CA . ALA A 1 93 ? 10.822 6.936 -4.344 1.00 80.50 93 ALA A CA 1
ATOM 719 C C . ALA A 1 93 ? 12.141 7.377 -4.981 1.00 80.50 93 ALA A C 1
ATOM 721 O O . ALA A 1 93 ? 12.356 7.200 -6.178 1.00 80.50 93 ALA A O 1
ATOM 722 N N . THR A 1 94 ? 13.038 7.936 -4.177 1.00 75.06 94 THR A N 1
ATOM 723 C CA . THR A 1 94 ? 14.365 8.374 -4.640 1.00 75.06 94 THR A CA 1
ATOM 724 C C . THR A 1 94 ? 15.411 7.272 -4.511 1.00 75.06 94 THR A C 1
ATOM 726 O O . THR A 1 94 ? 16.527 7.402 -5.015 1.00 75.06 94 THR A O 1
ATOM 729 N N . LEU A 1 95 ? 15.062 6.181 -3.825 1.00 72.62 95 LEU A N 1
ATOM 730 C CA . LEU A 1 95 ? 15.949 5.067 -3.535 1.00 72.62 95 LEU A CA 1
ATOM 731 C C . LEU A 1 95 ? 15.643 3.864 -4.431 1.00 72.62 95 LEU A C 1
ATOM 733 O O . LEU A 1 95 ? 14.508 3.606 -4.826 1.00 72.62 95 LEU A O 1
ATOM 737 N N . THR A 1 96 ? 16.681 3.071 -4.693 1.00 70.88 96 THR A N 1
ATOM 738 C CA . THR A 1 96 ? 16.588 1.822 -5.466 1.00 70.88 96 THR A CA 1
ATOM 739 C C . THR A 1 96 ? 15.866 0.698 -4.717 1.00 70.88 96 THR A C 1
ATOM 741 O O . THR A 1 96 ? 15.476 -0.292 -5.330 1.00 70.88 96 THR A O 1
ATOM 744 N N . LYS A 1 97 ? 15.676 0.832 -3.398 1.00 79.38 97 LYS A N 1
ATOM 745 C CA . LYS A 1 97 ? 14.930 -0.119 -2.560 1.00 79.38 97 LYS A CA 1
ATOM 746 C C . LYS A 1 97 ? 13.432 0.178 -2.586 1.00 79.38 97 LYS A C 1
ATOM 748 O O . LYS A 1 97 ? 13.043 1.340 -2.600 1.00 79.38 97 LYS A O 1
ATOM 753 N N . ILE A 1 98 ? 12.604 -0.866 -2.516 1.00 82.75 98 ILE A N 1
ATOM 754 C CA . ILE A 1 98 ? 11.143 -0.719 -2.472 1.00 82.75 98 ILE A CA 1
ATOM 755 C C . ILE A 1 98 ? 10.724 0.045 -1.214 1.00 82.75 98 ILE A C 1
ATOM 757 O O . ILE A 1 98 ? 10.966 -0.397 -0.089 1.00 82.75 98 ILE A O 1
ATOM 761 N N . GLU A 1 99 ? 10.102 1.201 -1.416 1.00 86.75 99 GLU A N 1
ATOM 762 C CA . GLU A 1 99 ? 9.647 2.090 -0.361 1.00 86.75 99 GLU A CA 1
ATOM 763 C C . GLU A 1 99 ? 8.185 1.796 -0.010 1.00 86.75 99 GLU A C 1
ATOM 765 O O . GLU A 1 99 ? 7.306 1.944 -0.865 1.00 86.75 99 GLU A O 1
ATOM 770 N N . PRO A 1 100 ? 7.895 1.414 1.243 1.00 88.62 100 PRO A N 1
ATOM 771 C CA . PRO A 1 100 ? 6.530 1.173 1.679 1.00 88.62 100 PRO A CA 1
ATOM 772 C C . PRO A 1 100 ? 5.696 2.458 1.713 1.00 88.62 100 PRO A C 1
ATOM 774 O O . PRO A 1 100 ? 6.161 3.511 2.147 1.00 88.62 100 PRO A O 1
ATOM 777 N N . MET A 1 101 ? 4.424 2.343 1.343 1.00 89.50 101 MET A N 1
ATOM 778 C CA . MET A 1 101 ? 3.401 3.348 1.617 1.00 89.50 101 MET A CA 1
ATOM 779 C C . MET A 1 101 ? 2.687 2.980 2.909 1.00 89.50 101 MET A C 1
ATOM 781 O O . MET A 1 101 ? 2.032 1.943 2.993 1.00 89.50 101 MET A O 1
ATOM 785 N N . ALA A 1 102 ? 2.840 3.822 3.922 1.00 91.56 102 ALA A N 1
ATOM 786 C CA . ALA A 1 102 ? 2.270 3.613 5.242 1.00 91.56 102 ALA A CA 1
ATOM 787 C C . ALA A 1 102 ? 1.006 4.458 5.451 1.00 91.56 102 ALA A C 1
ATOM 789 O O . ALA A 1 102 ? 0.956 5.620 5.036 1.00 91.56 102 ALA A O 1
ATOM 790 N N . ILE A 1 103 ? 0.009 3.878 6.122 1.00 90.06 103 ILE A N 1
ATOM 791 C CA . ILE A 1 103 ? -1.181 4.563 6.635 1.00 90.06 103 ILE A CA 1
ATOM 792 C C . ILE A 1 103 ? -1.468 4.051 8.046 1.00 90.06 103 ILE A C 1
ATOM 794 O O . ILE A 1 103 ? -1.518 2.844 8.272 1.00 90.06 103 ILE A O 1
ATOM 798 N N . ASP A 1 104 ? -1.728 4.950 8.991 1.00 90.00 104 ASP A N 1
ATOM 799 C CA . ASP A 1 104 ? -2.185 4.551 10.323 1.00 90.00 104 ASP A CA 1
ATOM 800 C C . ASP A 1 104 ? -3.601 3.960 10.275 1.00 90.00 104 ASP A C 1
ATOM 802 O O . ASP A 1 104 ? -4.530 4.561 9.724 1.00 90.00 104 ASP A O 1
ATOM 806 N N . LEU A 1 105 ? -3.806 2.811 10.927 1.00 86.44 105 LEU A N 1
ATOM 807 C CA . LEU A 1 105 ? -5.119 2.153 10.995 1.00 86.44 105 LEU A CA 1
ATOM 808 C C . LEU A 1 105 ? -6.176 3.040 11.661 1.00 86.44 105 LEU A C 1
ATOM 810 O O . LEU A 1 105 ? -7.342 3.023 11.267 1.00 86.44 105 LEU A O 1
ATOM 814 N N . LYS A 1 106 ? -5.765 3.904 12.593 1.00 84.94 106 LYS A N 1
ATOM 815 C CA . LYS A 1 106 ? -6.643 4.903 13.210 1.00 84.94 106 LYS A CA 1
ATOM 816 C C . LYS A 1 106 ? -7.208 5.886 12.186 1.00 84.94 106 LYS A C 1
ATOM 818 O O . LYS A 1 106 ? -8.380 6.242 12.271 1.00 84.94 106 LYS A O 1
ATOM 823 N N . ALA A 1 107 ? -6.400 6.308 11.211 1.00 83.94 107 ALA A N 1
ATOM 824 C CA . ALA A 1 107 ? -6.862 7.189 10.143 1.00 83.94 107 ALA A CA 1
ATOM 825 C C . ALA A 1 107 ? -7.877 6.472 9.243 1.00 83.94 107 ALA A C 1
ATOM 827 O O . ALA A 1 107 ? -8.871 7.074 8.847 1.00 83.94 107 ALA A O 1
ATOM 828 N N . LEU A 1 108 ? -7.668 5.180 8.976 1.00 80.94 108 LEU A N 1
ATOM 829 C CA . LEU A 1 108 ? -8.589 4.351 8.194 1.00 80.94 108 LEU A CA 1
ATOM 830 C C . LEU A 1 108 ? -9.930 4.137 8.918 1.00 80.94 108 LEU A C 1
ATOM 832 O O . LEU A 1 108 ? -10.992 4.251 8.302 1.00 80.94 108 LEU A O 1
ATOM 836 N N . ALA A 1 109 ? -9.898 3.916 10.235 1.00 79.81 109 ALA A N 1
ATOM 837 C CA . ALA A 1 109 ? -11.086 3.699 11.061 1.00 79.81 109 ALA A CA 1
ATOM 838 C C . ALA A 1 109 ? -12.076 4.880 11.039 1.00 79.81 109 ALA A C 1
ATOM 840 O O . ALA A 1 109 ? -13.291 4.663 11.074 1.00 79.81 109 ALA A O 1
ATOM 841 N N . LEU A 1 110 ? -11.580 6.119 10.907 1.00 82.88 110 LEU A N 1
ATOM 842 C CA . LEU A 1 110 ? -12.417 7.323 10.773 1.00 82.88 110 LEU A CA 1
ATOM 843 C C . LEU A 1 110 ? -13.341 7.268 9.546 1.00 82.88 110 LEU A C 1
ATOM 845 O O . LEU A 1 110 ? -14.435 7.836 9.565 1.00 82.88 110 LEU A O 1
ATOM 849 N N . TYR A 1 111 ? -12.903 6.586 8.487 1.00 82.06 111 TYR A N 1
ATOM 850 C CA . TYR A 1 111 ? -13.641 6.461 7.233 1.00 82.06 111 TYR A CA 1
ATOM 851 C C . TYR A 1 111 ? -14.458 5.172 7.162 1.00 82.06 111 TYR A C 1
ATOM 853 O O . TYR A 1 111 ? -15.546 5.184 6.590 1.00 82.06 111 TYR A O 1
ATOM 861 N N . ALA A 1 112 ? -13.966 4.088 7.767 1.00 74.88 112 ALA A N 1
ATOM 862 C CA . ALA A 1 112 ? -14.622 2.787 7.728 1.00 74.88 112 ALA A CA 1
ATOM 863 C C . ALA A 1 112 ? -15.988 2.794 8.427 1.00 74.88 112 ALA A C 1
ATOM 865 O O . ALA A 1 112 ? -16.922 2.178 7.930 1.00 74.88 112 ALA A O 1
ATOM 866 N N . LYS A 1 113 ? -16.129 3.485 9.574 1.00 74.25 113 LYS A N 1
ATOM 867 C CA . LYS A 1 113 ? -17.367 3.524 10.391 1.00 74.25 113 LYS A CA 1
ATOM 868 C C . LYS A 1 113 ? -18.047 2.145 10.567 1.00 74.25 113 LYS A C 1
ATOM 870 O O . LYS A 1 113 ? -19.270 2.052 10.569 1.00 74.25 113 LYS A O 1
ATOM 875 N N . GLY A 1 114 ? -17.263 1.067 10.668 1.00 69.00 114 GLY A N 1
ATOM 876 C CA . GLY A 1 114 ? -17.762 -0.314 10.780 1.00 69.00 114 GLY A CA 1
ATOM 877 C C . GLY A 1 114 ? -18.246 -0.961 9.472 1.00 69.00 114 GLY A C 1
ATOM 878 O O . GLY A 1 114 ? -18.722 -2.090 9.497 1.00 69.00 114 GLY A O 1
ATOM 879 N N . SER A 1 115 ? -18.124 -0.278 8.334 1.00 72.00 115 SER A N 1
ATOM 880 C CA . SER A 1 115 ? -18.412 -0.818 7.003 1.00 72.00 115 SER A CA 1
ATOM 881 C C . SER A 1 115 ? -17.156 -1.416 6.358 1.00 72.00 115 SER A C 1
ATOM 883 O O . SER A 1 115 ? -16.056 -0.900 6.578 1.00 72.00 115 SER A O 1
ATOM 885 N N . PRO A 1 116 ? -17.297 -2.460 5.519 1.00 73.06 116 PRO A N 1
ATOM 886 C CA . PRO A 1 116 ? -16.204 -2.946 4.689 1.00 73.06 116 PRO A CA 1
ATOM 887 C C . PRO A 1 116 ? -15.703 -1.837 3.764 1.00 73.06 116 PRO A C 1
ATOM 889 O O . PRO A 1 116 ? -16.496 -1.123 3.144 1.00 73.06 116 PRO A O 1
ATOM 892 N N . ILE A 1 117 ? -14.387 -1.723 3.653 1.00 79.06 117 ILE A N 1
ATOM 893 C CA . ILE A 1 117 ? -13.711 -0.763 2.784 1.00 79.06 117 ILE A CA 1
ATOM 894 C C . ILE A 1 117 ? -12.647 -1.488 1.974 1.00 79.06 117 ILE A C 1
ATOM 896 O O . ILE A 1 117 ? -12.084 -2.478 2.439 1.00 79.06 117 ILE A O 1
ATOM 900 N N . ASN A 1 118 ? -12.386 -0.994 0.769 1.00 82.12 118 ASN A N 1
ATOM 901 C CA . ASN A 1 118 ? -11.378 -1.543 -0.123 1.00 82.12 118 ASN A CA 1
ATOM 902 C C . ASN A 1 118 ? -10.209 -0.574 -0.249 1.00 82.12 118 ASN A C 1
ATOM 904 O O . ASN A 1 118 ? -10.374 0.649 -0.198 1.00 82.12 118 ASN A O 1
ATOM 908 N N . LEU A 1 119 ? -9.030 -1.139 -0.466 1.00 81.88 119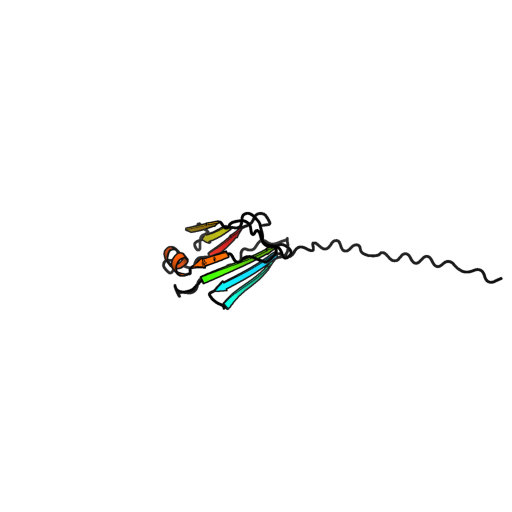 LEU A N 1
ATOM 909 C CA . LEU A 1 119 ? -7.814 -0.395 -0.719 1.00 81.88 119 LEU A CA 1
ATOM 910 C C . LEU A 1 119 ? -7.457 -0.522 -2.198 1.00 81.88 119 LEU A C 1
ATOM 912 O O . LEU A 1 119 ? -7.367 -1.622 -2.729 1.00 81.88 119 LEU A O 1
ATOM 916 N N . VAL A 1 120 ? -7.282 0.611 -2.863 1.00 84.25 120 VAL A N 1
ATOM 917 C CA . VAL A 1 120 ? -7.017 0.693 -4.299 1.00 84.25 120 VAL A CA 1
ATOM 918 C C . VAL A 1 120 ? -5.669 1.364 -4.472 1.00 84.25 120 VAL A C 1
ATOM 920 O O . VAL A 1 120 ? -5.498 2.534 -4.126 1.00 84.25 120 VAL A O 1
ATOM 923 N N . T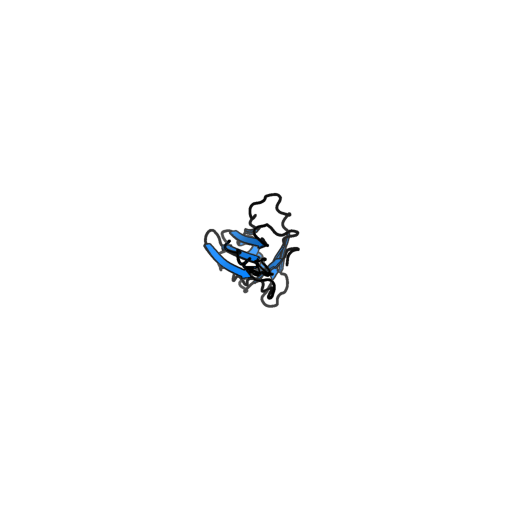YR A 1 121 ? -4.701 0.609 -4.974 1.00 83.94 121 TYR A N 1
ATOM 924 C CA . TYR A 1 121 ? -3.390 1.133 -5.319 1.00 83.94 121 TYR A CA 1
ATOM 925 C C . TYR A 1 121 ? -3.365 1.639 -6.762 1.00 83.94 121 TYR A C 1
ATOM 927 O O . TYR A 1 121 ? -4.005 1.057 -7.634 1.00 83.94 121 TYR A O 1
ATOM 935 N N . THR A 1 122 ? -2.616 2.714 -6.998 1.00 83.44 122 THR A N 1
ATOM 936 C CA . THR A 1 122 ? -2.398 3.306 -8.323 1.00 83.44 122 THR A CA 1
ATOM 937 C C . THR A 1 122 ? -0.966 3.819 -8.437 1.00 83.44 122 THR A C 1
ATOM 939 O O . THR A 1 122 ? -0.412 4.351 -7.469 1.00 83.44 122 THR A O 1
ATOM 942 N N . SER A 1 123 ? -0.382 3.685 -9.622 1.00 84.62 123 SER A N 1
ATOM 943 C CA . SER A 1 123 ? 0.882 4.309 -10.017 1.00 84.62 123 SER A CA 1
ATOM 944 C C . SER A 1 123 ? 0.868 4.567 -11.522 1.00 84.62 123 SER A C 1
ATOM 946 O O . SER A 1 123 ? -0.108 4.245 -12.193 1.00 84.62 123 SER A O 1
ATOM 948 N N . LYS A 1 124 ? 1.924 5.175 -12.056 1.00 83.31 124 LYS A N 1
ATOM 949 C CA . LYS A 1 124 ? 2.073 5.434 -13.496 1.00 83.31 124 LYS A CA 1
ATOM 950 C C . LYS A 1 124 ? 2.291 4.161 -14.331 1.00 83.31 124 LYS A C 1
ATOM 952 O O . LYS A 1 124 ? 2.063 4.169 -15.533 1.00 83.31 124 LYS A O 1
ATOM 957 N N . GLU A 1 125 ? 2.796 3.106 -13.708 1.00 76.94 125 GLU A N 1
ATOM 958 C CA . GLU A 1 125 ? 3.155 1.818 -14.315 1.00 76.94 125 GLU A CA 1
ATOM 959 C C . GLU A 1 125 ? 1.973 0.837 -14.378 1.00 76.94 125 GLU A C 1
ATOM 961 O O . GLU A 1 125 ? 2.136 -0.270 -14.886 1.00 76.94 125 GLU A O 1
ATOM 966 N N . LEU A 1 126 ? 0.824 1.260 -13.842 1.00 70.12 126 LEU A N 1
ATOM 967 C CA . LEU A 1 126 ? -0.460 0.565 -13.761 1.00 70.12 126 LEU A CA 1
ATOM 968 C C . LEU A 1 126 ? -1.461 1.088 -14.795 1.00 70.12 126 LEU A C 1
ATOM 970 O O . LEU A 1 126 ? -1.461 2.315 -15.044 1.00 70.12 126 LEU A O 1
#

pLDDT: mean 76.74, std 13.2, range [39.47, 92.5]

Secondary structure (DSSP, 8-state):
---------------------EEEEEEEETTEEEEEEEEETT--PPP--PPPS--SSEEEEEEEETTBPPSS-EEEEEETT--EEEEEE-PPP-SSSPPPEEEEHHHHHHHHTTS-EEEEEE-TT-

Foldseek 3Di:
DDDDDDDDDDDPPDPPPDPPKKKWKWKDWANRTPDIDIDDPPDPDFDWDWQDPDQATKIKMWIDISQAEFAQKKKFKAAPVRHTQDMDTDHHDPDSHTDIDMDGSNVVCVRCVVGTITIGIDGPVD

Sequence (126 aa):
MKGAAALMITATLFAFTGDFGGEHYEVFIGSDRVVSQFVTSKGYETPKVALPAQTEGQLTVKYNHCGRNGEHRSLSLTDSRNKVLKTWTYKDATLTKIEPMAIDLKALALYAKGSPINLVYTSKEL